Protein AF-A0A7J9C4M8-F1 (afdb_monomer)

Structure (mmCIF, N/CA/C/O backbone):
data_AF-A0A7J9C4M8-F1
#
_entry.id   AF-A0A7J9C4M8-F1
#
loop_
_atom_site.group_PDB
_atom_site.id
_atom_site.type_symbol
_atom_site.label_atom_id
_atom_site.label_alt_id
_atom_site.label_comp_id
_atom_site.label_asym_id
_atom_site.label_entity_id
_atom_site.label_seq_id
_atom_site.pdbx_PDB_ins_code
_atom_site.Cartn_x
_atom_site.Cartn_y
_atom_site.Cartn_z
_atom_site.occupancy
_atom_site.B_iso_or_equiv
_atom_site.auth_seq_id
_atom_site.auth_comp_id
_atom_site.auth_asym_id
_atom_site.auth_atom_id
_atom_site.pdbx_PDB_model_num
ATOM 1 N N . MET A 1 1 ? 21.741 5.766 -0.217 1.00 68.12 1 MET A N 1
ATOM 2 C CA . MET A 1 1 ? 20.671 4.733 -0.292 1.00 68.12 1 MET A CA 1
ATOM 3 C C . MET A 1 1 ? 20.681 3.926 -1.591 1.00 68.12 1 MET A C 1
ATOM 5 O O . MET A 1 1 ? 20.623 2.701 -1.530 1.00 68.12 1 MET A O 1
ATOM 9 N N . GLY A 1 2 ? 20.775 4.556 -2.769 1.00 69.00 2 GLY A N 1
ATOM 10 C CA . GLY A 1 2 ? 20.533 3.844 -4.03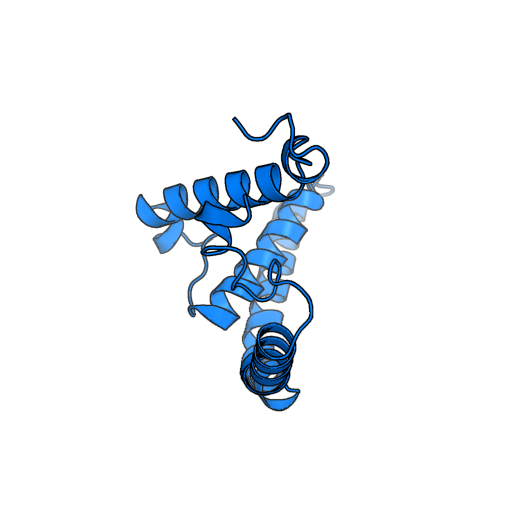3 1.00 69.00 2 GLY A CA 1
ATOM 11 C C . GLY A 1 2 ? 21.552 2.775 -4.441 1.00 69.00 2 GLY A C 1
ATOM 12 O O . GLY A 1 2 ? 21.182 1.814 -5.114 1.00 69.00 2 GLY A O 1
ATOM 13 N N . LYS A 1 3 ? 22.799 2.860 -3.958 1.00 74.62 3 LYS A N 1
ATOM 14 C CA . LYS A 1 3 ? 23.816 1.816 -4.172 1.00 74.62 3 LYS A CA 1
ATOM 15 C C . LYS A 1 3 ? 23.490 0.506 -3.440 1.00 74.62 3 LYS A C 1
ATOM 17 O O . LYS A 1 3 ? 23.484 -0.549 -4.060 1.00 74.62 3 LYS A O 1
ATOM 22 N N . TYR A 1 4 ? 23.195 0.573 -2.142 1.00 76.06 4 TYR A N 1
ATOM 23 C CA . TYR A 1 4 ? 23.021 -0.620 -1.303 1.00 76.06 4 TYR A CA 1
ATOM 24 C C . TYR A 1 4 ? 21.572 -1.125 -1.279 1.00 76.06 4 TYR A C 1
ATOM 26 O O . TYR A 1 4 ? 21.338 -2.307 -1.489 1.00 76.06 4 TYR A O 1
ATOM 34 N N . VAL A 1 5 ? 20.593 -0.233 -1.099 1.00 74.75 5 VAL A N 1
ATOM 35 C CA . VAL A 1 5 ? 19.162 -0.597 -1.049 1.00 74.75 5 VAL A CA 1
ATOM 36 C C . VAL A 1 5 ? 18.570 -0.738 -2.450 1.00 74.75 5 VAL A C 1
ATOM 38 O O . VAL A 1 5 ? 17.751 -1.612 -2.714 1.00 74.75 5 VAL A O 1
ATOM 41 N N . GLY A 1 6 ? 18.998 0.116 -3.378 1.00 73.44 6 GLY A N 1
ATOM 42 C CA . GLY A 1 6 ? 18.544 0.091 -4.768 1.00 73.44 6 GLY A CA 1
ATOM 43 C C . GLY A 1 6 ? 19.297 -0.886 -5.663 1.00 73.44 6 GLY A C 1
ATOM 44 O O . GLY A 1 6 ? 19.137 -0.785 -6.877 1.00 73.44 6 GLY A O 1
ATOM 45 N N . TYR A 1 7 ? 20.133 -1.770 -5.101 1.00 79.56 7 TYR A N 1
ATOM 46 C CA . TYR A 1 7 ? 20.993 -2.700 -5.841 1.00 79.56 7 TYR A CA 1
ATOM 47 C C . TYR A 1 7 ? 21.722 -2.011 -7.004 1.00 79.56 7 TYR A C 1
ATOM 49 O O . TYR A 1 7 ? 21.492 -2.325 -8.169 1.00 79.56 7 TYR A O 1
ATOM 57 N N . ASN A 1 8 ? 22.567 -1.028 -6.692 1.00 83.12 8 ASN A N 1
ATOM 58 C CA . ASN A 1 8 ? 23.230 -0.163 -7.673 1.00 83.12 8 ASN A CA 1
ATOM 59 C C . ASN A 1 8 ? 22.249 0.564 -8.611 1.00 83.12 8 ASN A C 1
ATOM 61 O O . ASN A 1 8 ? 22.472 0.605 -9.817 1.00 83.12 8 ASN A O 1
ATOM 65 N N . TYR A 1 9 ? 21.183 1.160 -8.067 1.00 81.50 9 TYR A N 1
ATOM 66 C CA . TYR A 1 9 ? 20.183 1.906 -8.848 1.00 81.50 9 TYR A CA 1
ATOM 67 C C . TYR A 1 9 ? 19.530 1.063 -9.956 1.00 81.50 9 TYR A C 1
ATOM 69 O O . TYR A 1 9 ? 19.346 1.515 -11.083 1.00 81.50 9 TYR A O 1
ATOM 77 N N . THR A 1 10 ? 19.180 -0.184 -9.653 1.00 87.75 10 THR A N 1
ATOM 78 C CA . THR A 1 10 ? 18.500 -1.080 -10.600 1.00 87.75 10 THR A CA 1
ATOM 79 C C . THR A 1 10 ? 17.028 -1.293 -10.267 1.00 87.75 10 THR A C 1
ATOM 81 O O . THR A 1 10 ? 16.304 -1.839 -11.096 1.00 87.75 10 THR A O 1
ATOM 84 N N . THR A 1 11 ? 16.553 -0.850 -9.100 1.00 89.06 11 THR A N 1
ATOM 85 C CA . THR A 1 11 ? 15.138 -0.955 -8.712 1.00 89.06 11 THR A CA 1
ATOM 86 C C . THR A 1 11 ? 14.274 0.102 -9.401 1.00 89.06 11 THR A C 1
ATOM 88 O O . THR A 1 11 ? 14.736 1.194 -9.723 1.00 89.06 11 THR A O 1
ATOM 91 N N . LEU A 1 12 ? 12.979 -0.184 -9.590 1.00 88.81 12 LEU A N 1
ATOM 92 C CA . LEU A 1 12 ? 12.050 0.711 -10.300 1.00 88.81 12 LEU A CA 1
ATOM 93 C C . LEU A 1 12 ? 11.997 2.139 -9.719 1.00 88.81 12 LEU A C 1
ATOM 95 O O . LEU A 1 12 ? 11.826 3.096 -10.471 1.00 88.81 12 LEU A O 1
ATOM 99 N N . GLY A 1 13 ? 12.128 2.280 -8.396 1.00 85.00 13 GLY A N 1
ATOM 100 C CA . GLY A 1 13 ? 12.070 3.576 -7.713 1.00 85.00 13 GLY A CA 1
ATOM 101 C C . GLY A 1 13 ? 13.359 4.399 -7.781 1.00 85.00 13 GLY A C 1
ATOM 102 O O . GLY A 1 13 ? 13.320 5.581 -7.463 1.00 85.00 13 GLY A O 1
ATOM 103 N N . LEU A 1 14 ? 14.487 3.793 -8.167 1.00 84.69 14 LEU A N 1
ATOM 104 C CA . LEU A 1 14 ? 15.815 4.416 -8.084 1.00 84.69 14 LEU A CA 1
ATOM 105 C C . LEU A 1 14 ? 16.604 4.358 -9.396 1.00 84.69 14 LEU A C 1
ATOM 107 O O . LEU A 1 14 ? 17.599 5.065 -9.529 1.00 84.69 14 LEU A O 1
ATOM 111 N N . ALA A 1 15 ? 16.193 3.526 -10.355 1.00 88.75 15 ALA A N 1
ATOM 112 C CA . ALA A 1 15 ? 16.895 3.393 -11.620 1.00 88.75 15 ALA A CA 1
ATOM 113 C C . ALA A 1 15 ? 16.775 4.660 -12.478 1.00 88.75 15 ALA A C 1
ATOM 115 O O . ALA A 1 15 ? 15.673 5.204 -12.609 1.00 88.75 15 ALA A O 1
ATOM 116 N N . PRO A 1 16 ? 17.879 5.115 -13.103 1.00 88.94 16 PRO A N 1
ATOM 117 C CA . PRO A 1 16 ? 17.828 6.231 -14.031 1.00 88.94 16 PRO A CA 1
ATOM 118 C C . PRO A 1 16 ? 16.961 5.869 -15.237 1.00 88.94 16 PRO A C 1
ATOM 120 O O . PRO A 1 16 ? 16.868 4.709 -15.653 1.00 88.94 16 PRO A O 1
ATOM 123 N N . TYR A 1 17 ? 16.328 6.881 -15.821 1.00 89.50 17 TYR A N 1
ATOM 124 C CA . TYR A 1 17 ? 15.495 6.683 -16.996 1.00 89.50 17 TYR A CA 1
ATOM 125 C C . TYR A 1 17 ? 16.322 6.134 -18.169 1.00 89.50 17 TYR A C 1
ATOM 127 O O . TYR A 1 17 ? 17.367 6.670 -18.526 1.00 89.50 17 TYR A O 1
ATOM 135 N N . GLY A 1 18 ? 15.828 5.063 -18.781 1.00 93.50 18 GLY A N 1
ATOM 136 C CA . GLY A 1 18 ? 16.500 4.330 -19.849 1.00 93.50 18 GLY A CA 1
ATOM 137 C C . GLY A 1 18 ? 15.761 3.031 -20.143 1.00 93.50 18 GLY A C 1
ATOM 138 O O . GLY A 1 18 ? 14.692 2.780 -19.582 1.00 93.50 18 GLY A O 1
ATOM 139 N N . ASP A 1 19 ? 16.318 2.188 -21.008 1.00 96.50 19 ASP A N 1
ATOM 140 C CA . ASP A 1 19 ? 15.639 0.960 -21.441 1.00 96.50 19 ASP A CA 1
ATOM 141 C C . ASP A 1 19 ? 15.373 -0.006 -20.284 1.00 96.50 19 ASP A C 1
ATOM 143 O O . ASP A 1 19 ? 14.283 -0.568 -20.193 1.00 96.50 19 ASP A O 1
ATOM 147 N N . HIS A 1 20 ? 16.307 -0.113 -19.333 1.00 94.44 20 HIS A N 1
ATOM 148 C CA . HIS A 1 20 ? 16.116 -0.890 -18.104 1.00 94.44 20 HIS A CA 1
ATOM 149 C C . HIS A 1 20 ? 14.901 -0.409 -17.302 1.00 94.44 20 HIS A C 1
ATOM 151 O O . HIS A 1 20 ? 13.982 -1.182 -17.026 1.00 94.44 20 HIS A O 1
ATOM 157 N N . TRP A 1 21 ? 14.841 0.889 -16.994 1.00 95.81 21 TRP A N 1
ATOM 158 C CA . TRP A 1 21 ? 13.720 1.470 -16.256 1.00 95.81 21 TRP A CA 1
ATOM 159 C C . TRP A 1 21 ? 12.395 1.320 -17.012 1.00 95.81 21 TRP A C 1
ATOM 161 O O . TRP A 1 21 ? 11.384 0.955 -16.413 1.00 95.81 21 TRP A O 1
ATOM 171 N N . ARG A 1 22 ? 12.383 1.538 -18.336 1.00 96.75 22 ARG A N 1
ATOM 172 C CA . ARG A 1 22 ? 11.178 1.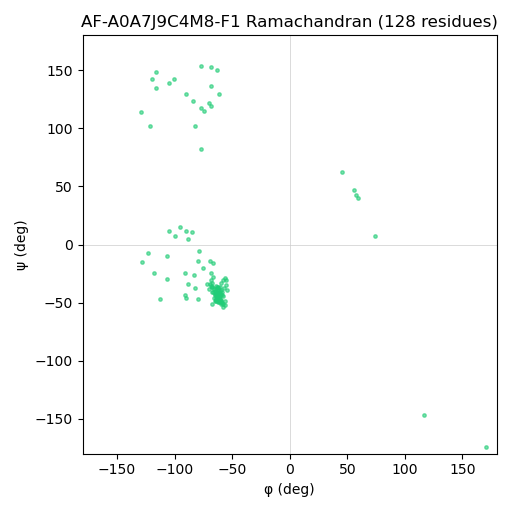370 -19.171 1.00 96.75 22 ARG A CA 1
ATOM 173 C C . ARG A 1 22 ? 10.678 -0.071 -19.143 1.00 96.75 22 ARG A C 1
ATOM 175 O O . ARG A 1 22 ? 9.472 -0.288 -19.014 1.00 96.75 22 ARG A O 1
ATOM 182 N N . ASN A 1 23 ? 11.585 -1.043 -19.214 1.00 96.81 23 ASN A N 1
ATOM 183 C CA . ASN A 1 23 ? 11.249 -2.461 -19.122 1.00 96.81 23 ASN A CA 1
ATOM 184 C C . ASN A 1 23 ? 10.663 -2.809 -17.748 1.00 96.81 23 ASN A C 1
ATOM 186 O O . ASN A 1 23 ? 9.596 -3.419 -17.686 1.00 96.81 23 ASN A O 1
ATOM 190 N N . LEU A 1 24 ? 11.275 -2.345 -16.653 1.00 95.75 24 LEU A N 1
ATOM 191 C CA . LEU A 1 24 ? 10.735 -2.526 -15.300 1.00 95.75 24 LEU A CA 1
ATOM 192 C C . LEU A 1 24 ? 9.358 -1.878 -15.126 1.00 95.75 24 LEU A C 1
ATOM 194 O O . LEU A 1 24 ? 8.448 -2.488 -14.558 1.00 95.75 24 LEU A O 1
ATOM 198 N N . ARG A 1 25 ? 9.184 -0.652 -15.634 1.00 95.38 25 ARG A N 1
ATOM 199 C CA . ARG A 1 25 ? 7.918 0.090 -15.597 1.00 95.38 25 ARG A CA 1
ATOM 200 C C . ARG A 1 25 ? 6.825 -0.672 -16.343 1.00 95.38 25 ARG A C 1
ATOM 202 O O . ARG A 1 25 ? 5.726 -0.832 -15.808 1.00 95.38 25 ARG A O 1
ATOM 209 N N . ARG A 1 26 ? 7.126 -1.166 -17.548 1.00 96.88 26 ARG A N 1
ATOM 210 C CA . ARG A 1 26 ? 6.202 -1.958 -18.371 1.00 96.88 26 ARG A CA 1
ATOM 211 C C . ARG A 1 26 ? 5.820 -3.260 -17.673 1.00 96.88 26 ARG A C 1
ATOM 213 O O . ARG A 1 26 ? 4.630 -3.532 -17.543 1.00 96.88 26 ARG A O 1
ATOM 220 N N . LEU A 1 27 ? 6.801 -4.019 -17.184 1.00 95.94 27 LEU A N 1
ATOM 221 C CA . LEU A 1 27 ? 6.568 -5.285 -16.490 1.00 95.94 27 LEU A CA 1
ATOM 222 C C . LEU A 1 27 ? 5.697 -5.085 -15.247 1.00 95.94 27 LEU A C 1
ATOM 224 O O . LEU A 1 27 ? 4.677 -5.747 -15.101 1.00 95.94 27 LEU A O 1
ATOM 228 N N . SER A 1 28 ? 6.041 -4.113 -14.400 1.00 94.06 28 SER A N 1
ATOM 229 C CA . SER A 1 28 ? 5.274 -3.815 -13.184 1.00 94.06 28 SER A CA 1
ATOM 230 C C . SER A 1 28 ? 3.834 -3.415 -13.511 1.00 94.06 28 SER A C 1
ATOM 232 O O . SER A 1 28 ? 2.895 -3.841 -12.846 1.00 94.06 28 SER A O 1
ATOM 234 N N . THR A 1 29 ? 3.640 -2.622 -14.568 1.00 95.38 29 THR A N 1
ATOM 235 C CA . THR A 1 29 ? 2.303 -2.190 -14.995 1.00 95.38 29 THR A CA 1
ATOM 236 C C . THR A 1 29 ? 1.443 -3.365 -15.457 1.00 95.38 29 THR A C 1
ATOM 238 O O . THR A 1 29 ? 0.263 -3.414 -15.134 1.00 95.38 29 THR A O 1
ATOM 241 N N . ILE A 1 30 ? 2.018 -4.320 -16.187 1.00 94.94 30 ILE A N 1
ATOM 242 C CA . ILE A 1 30 ? 1.277 -5.465 -16.732 1.00 94.94 30 ILE A CA 1
ATOM 243 C C . 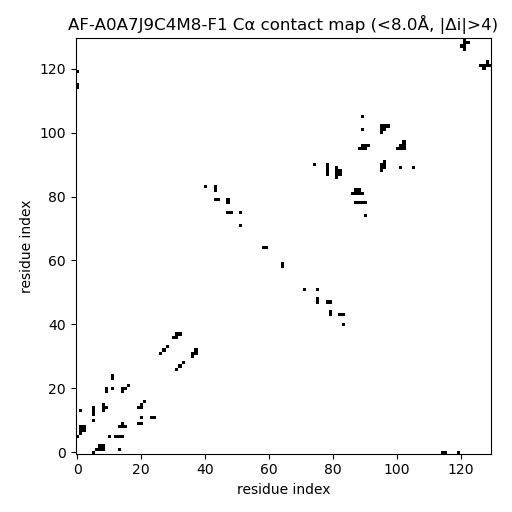ILE A 1 30 ? 1.045 -6.535 -15.657 1.00 94.94 30 ILE A C 1
ATOM 245 O O . ILE A 1 30 ? -0.074 -7.021 -15.490 1.00 94.94 30 ILE A O 1
ATOM 249 N N . GLU A 1 31 ? 2.080 -6.880 -14.897 1.00 90.69 31 GLU A N 1
ATOM 250 C CA . GLU A 1 31 ? 2.046 -8.041 -14.005 1.00 90.69 31 GLU A CA 1
ATOM 251 C C . GLU A 1 31 ? 1.570 -7.737 -12.591 1.00 90.69 31 GLU A C 1
ATOM 253 O O . GLU A 1 31 ? 1.055 -8.632 -11.928 1.00 90.69 31 GLU A O 1
ATOM 258 N N . ILE A 1 32 ? 1.713 -6.495 -12.127 1.00 89.69 32 ILE A N 1
ATOM 259 C CA . ILE A 1 32 ? 1.370 -6.115 -10.750 1.00 89.69 32 ILE A CA 1
ATOM 260 C C . ILE A 1 32 ? 0.172 -5.168 -10.745 1.00 89.69 32 ILE A C 1
ATOM 262 O O . ILE A 1 32 ? -0.785 -5.372 -10.001 1.00 89.69 32 ILE A O 1
ATOM 266 N N . PHE A 1 33 ? 0.199 -4.148 -11.605 1.00 91.06 33 PHE A N 1
ATOM 267 C CA . PHE A 1 33 ? -0.769 -3.049 -11.572 1.00 91.06 33 PHE A CA 1
ATOM 268 C C . PHE A 1 33 ? -1.830 -3.098 -12.677 1.00 91.06 33 PHE A C 1
ATOM 270 O O . PHE A 1 33 ? -2.566 -2.127 -12.855 1.00 91.06 33 PHE A O 1
ATOM 277 N N . SER A 1 34 ? -1.948 -4.202 -13.417 1.00 94.62 34 SER A N 1
ATOM 278 C CA . SER A 1 34 ? -3.000 -4.327 -14.426 1.00 94.62 34 SER A CA 1
ATOM 279 C C . SER A 1 34 ? -4.372 -4.423 -13.769 1.00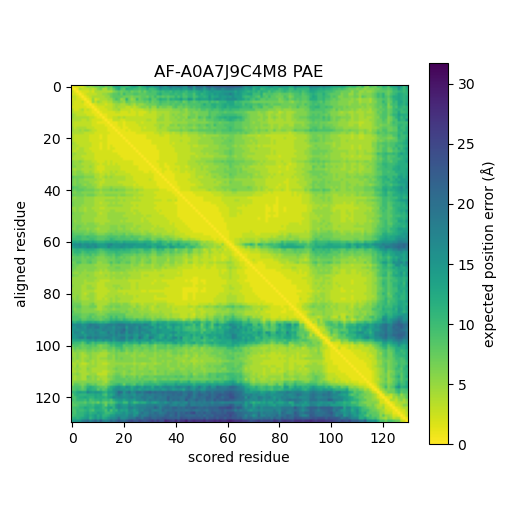 94.62 34 SER A C 1
ATOM 281 O O . SER A 1 34 ? -4.512 -4.914 -12.648 1.00 94.62 34 SER A O 1
ATOM 283 N N . SER A 1 35 ? -5.417 -3.992 -14.479 1.00 95.38 35 SER A N 1
ATOM 284 C CA . SER A 1 35 ? -6.792 -4.032 -13.966 1.00 95.38 35 SER A CA 1
ATOM 285 C C . SER A 1 35 ? -7.193 -5.431 -13.503 1.00 95.38 35 SER A C 1
ATOM 287 O O . SER A 1 35 ? -7.810 -5.573 -12.454 1.00 95.38 35 SER A O 1
ATOM 289 N N . THR A 1 36 ? -6.784 -6.475 -14.228 1.00 94.69 36 THR A N 1
ATOM 290 C CA . THR A 1 36 ? -7.047 -7.867 -13.849 1.00 94.69 36 THR A CA 1
ATOM 291 C C . THR A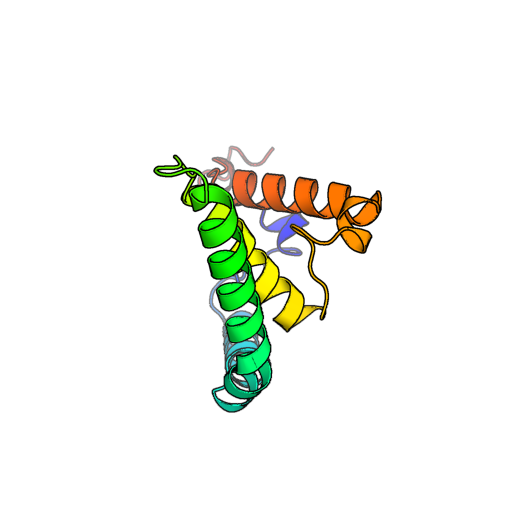 1 36 ? -6.380 -8.219 -12.519 1.00 94.69 36 THR A C 1
ATOM 293 O O . THR A 1 36 ? -7.047 -8.740 -11.629 1.00 94.69 36 THR A O 1
ATOM 296 N N . ARG A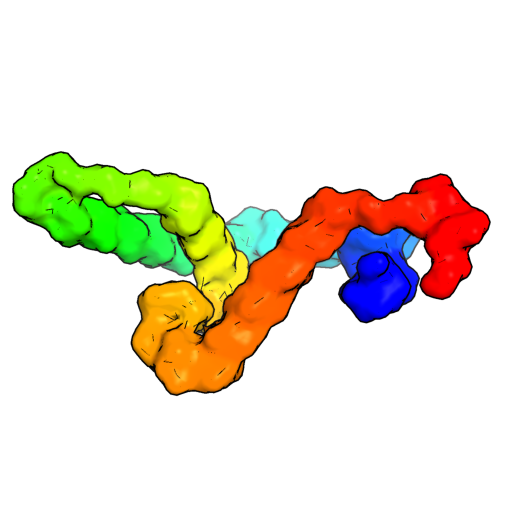 1 37 ? -5.093 -7.891 -12.338 1.00 91.81 37 ARG A N 1
ATOM 297 C CA . ARG A 1 37 ? -4.350 -8.159 -11.093 1.00 91.81 37 ARG A CA 1
ATOM 298 C C . ARG A 1 37 ? -4.914 -7.370 -9.916 1.00 91.81 37 ARG A C 1
ATOM 300 O O . ARG A 1 37 ? -5.135 -7.932 -8.847 1.00 91.81 37 ARG A O 1
ATOM 307 N N . LEU A 1 38 ? -5.238 -6.096 -10.136 1.00 91.75 38 LEU A N 1
ATOM 308 C CA . LEU A 1 38 ? -5.884 -5.260 -9.130 1.00 91.75 38 LEU A CA 1
ATOM 309 C C . LEU A 1 38 ? -7.276 -5.781 -8.766 1.00 91.75 38 LEU A C 1
ATOM 311 O O . LEU A 1 38 ? -7.657 -5.680 -7.604 1.00 91.75 38 LEU A O 1
ATOM 315 N N . ASN A 1 39 ? -8.039 -6.328 -9.711 1.00 94.00 39 ASN A N 1
ATOM 316 C CA . ASN A 1 39 ? -9.343 -6.924 -9.422 1.00 94.00 39 ASN A CA 1
ATOM 317 C C . ASN A 1 39 ? -9.210 -8.230 -8.633 1.00 94.00 39 ASN A C 1
ATOM 319 O O . ASN A 1 39 ? -9.982 -8.439 -7.703 1.00 94.00 39 ASN A O 1
ATOM 323 N N . MET A 1 40 ? -8.203 -9.063 -8.921 1.00 90.50 40 MET A N 1
ATOM 324 C CA . MET A 1 40 ? -7.924 -10.267 -8.121 1.00 90.50 40 MET A CA 1
ATOM 325 C C . MET A 1 40 ? -7.610 -9.929 -6.657 1.00 90.50 40 MET A C 1
ATOM 327 O O . MET A 1 40 ? -7.968 -10.681 -5.759 1.00 90.50 40 MET A O 1
ATOM 331 N N . SER A 1 41 ? -6.980 -8.781 -6.396 1.00 89.44 41 SER A N 1
ATOM 332 C CA . SER A 1 41 ? -6.681 -8.324 -5.037 1.00 89.44 41 SER A CA 1
ATOM 333 C C . SER A 1 41 ? -7.778 -7.451 -4.410 1.00 89.44 41 SER A C 1
ATOM 335 O O . SER A 1 41 ? -7.537 -6.794 -3.392 1.00 89.44 41 SER A O 1
ATOM 337 N N . LEU A 1 42 ? -8.969 -7.373 -5.014 1.00 93.62 42 LEU A N 1
ATOM 338 C CA . LEU A 1 42 ? -10.067 -6.546 -4.508 1.00 93.62 42 LEU A CA 1
ATOM 339 C C . LEU A 1 42 ? -10.510 -6.986 -3.112 1.00 93.62 42 LEU A C 1
ATOM 341 O O . LEU A 1 42 ? -10.708 -6.135 -2.242 1.00 93.62 42 LEU A O 1
ATOM 345 N N . ASP A 1 43 ? -10.614 -8.293 -2.893 1.00 95.06 43 ASP A N 1
ATOM 346 C CA . ASP A 1 43 ? -11.077 -8.847 -1.622 1.00 95.06 43 ASP A CA 1
ATOM 347 C C . ASP A 1 43 ? -10.086 -8.583 -0.490 1.00 95.06 43 ASP A C 1
ATOM 349 O O . ASP A 1 43 ? -10.504 -8.279 0.622 1.00 95.06 43 ASP A O 1
ATOM 353 N N . ILE A 1 44 ? -8.781 -8.562 -0.786 1.00 94.38 44 ILE A N 1
ATOM 354 C CA . ILE A 1 44 ? -7.742 -8.158 0.175 1.00 94.38 44 ILE A CA 1
ATOM 355 C C . ILE A 1 44 ? -7.998 -6.726 0.655 1.00 94.38 44 ILE A C 1
ATOM 357 O O . ILE A 1 44 ? -8.043 -6.471 1.855 1.00 94.38 44 ILE A O 1
ATOM 361 N N . ARG A 1 45 ? -8.216 -5.783 -0.273 1.00 94.00 45 ARG A N 1
ATOM 362 C CA . ARG A 1 45 ? -8.476 -4.377 0.082 1.00 94.00 45 ARG A CA 1
ATOM 363 C C . ARG A 1 45 ? -9.777 -4.216 0.861 1.00 94.00 45 ARG A C 1
ATOM 365 O O . ARG A 1 45 ? -9.817 -3.455 1.823 1.00 94.00 45 ARG A O 1
ATOM 372 N N . ARG A 1 46 ? -10.833 -4.929 0.460 1.00 96.44 46 ARG A N 1
ATOM 373 C CA . ARG A 1 46 ? -12.118 -4.918 1.174 1.00 96.44 46 ARG A CA 1
ATOM 374 C C . ARG A 1 46 ? -11.980 -5.467 2.588 1.00 96.44 46 ARG A C 1
ATOM 376 O O . ARG A 1 46 ? -12.528 -4.871 3.512 1.00 96.44 46 ARG A O 1
ATOM 383 N N . ASP A 1 47 ? -11.250 -6.564 2.761 1.00 95.56 47 ASP A N 1
ATOM 384 C CA . ASP A 1 47 ? -11.027 -7.179 4.067 1.00 95.56 47 ASP A CA 1
ATOM 385 C C . ASP A 1 47 ? -10.242 -6.244 4.996 1.00 95.56 47 ASP A C 1
ATOM 387 O O . ASP A 1 47 ? -10.688 -5.985 6.111 1.00 95.56 47 ASP A O 1
ATOM 391 N N . GLU A 1 48 ? -9.141 -5.651 4.525 1.00 95.31 48 GLU A N 1
ATOM 392 C CA . GLU A 1 48 ? -8.339 -4.706 5.317 1.00 95.31 48 GLU A CA 1
ATOM 393 C C . GLU A 1 48 ? -9.134 -3.455 5.728 1.00 95.31 48 GLU A C 1
ATOM 395 O O . GLU A 1 48 ? -9.122 -3.060 6.895 1.00 95.31 48 GLU A O 1
ATOM 400 N N . VAL A 1 49 ? -9.916 -2.871 4.812 1.00 95.69 49 VAL A N 1
ATOM 401 C CA . VAL A 1 49 ? -10.813 -1.749 5.145 1.00 95.69 49 VAL A CA 1
ATOM 402 C C . VAL A 1 49 ? -11.879 -2.176 6.156 1.00 95.69 49 VAL A C 1
ATOM 404 O O . VAL A 1 49 ? -12.149 -1.453 7.113 1.00 95.69 49 VAL A O 1
ATOM 407 N N . SER A 1 50 ? -12.462 -3.365 5.992 1.00 96.38 50 SER A N 1
ATOM 408 C CA . SER A 1 50 ? -13.465 -3.884 6.929 1.00 96.38 50 SER A CA 1
ATOM 409 C C . SER A 1 50 ? -12.882 -4.099 8.328 1.00 96.38 50 SER A C 1
ATOM 411 O O . SER A 1 50 ? -13.566 -3.847 9.319 1.00 96.38 50 SER A O 1
ATOM 413 N N . ARG A 1 51 ? -11.622 -4.541 8.434 1.00 94.06 51 ARG A N 1
ATOM 414 C CA . ARG A 1 51 ? -10.908 -4.675 9.715 1.00 94.06 51 ARG A CA 1
ATOM 415 C C . ARG A 1 51 ? -10.704 -3.321 10.379 1.00 94.06 51 ARG A C 1
ATOM 417 O O . ARG A 1 51 ? -11.057 -3.182 11.545 1.00 94.06 51 ARG A O 1
ATOM 424 N N . LEU A 1 52 ? -10.236 -2.322 9.630 1.00 93.69 52 LEU A N 1
ATOM 425 C CA . LEU A 1 52 ? -10.072 -0.968 10.155 1.00 93.69 52 LEU A CA 1
ATOM 426 C C . LEU A 1 52 ? -11.400 -0.397 10.676 1.00 93.69 52 LEU A C 1
ATOM 428 O O . LEU A 1 52 ? -11.441 0.174 11.761 1.00 93.69 52 LEU A O 1
ATOM 432 N N . LEU A 1 53 ? -12.498 -0.582 9.938 1.00 94.50 53 LEU A N 1
ATOM 433 C CA . LEU A 1 53 ? -13.820 -0.123 10.375 1.00 94.50 53 LEU A CA 1
ATOM 434 C C . LEU A 1 53 ? -14.287 -0.823 11.656 1.00 94.50 53 LEU A C 1
ATOM 436 O O . LEU A 1 53 ? -14.828 -0.163 12.540 1.00 94.50 53 LEU A O 1
ATOM 440 N N . ARG A 1 54 ? -14.052 -2.136 11.785 1.00 94.12 54 ARG A N 1
ATOM 441 C CA . ARG A 1 54 ? -14.356 -2.887 13.015 1.00 94.12 54 ARG A CA 1
ATOM 442 C C . ARG A 1 54 ? -13.541 -2.387 14.207 1.00 94.12 54 ARG A C 1
ATOM 444 O O . ARG A 1 54 ? -14.119 -2.181 15.269 1.00 94.12 54 ARG A O 1
ATOM 451 N N . LEU A 1 55 ? -12.245 -2.141 14.016 1.00 91.50 55 LEU A N 1
ATOM 452 C CA . LEU A 1 55 ? -11.375 -1.572 15.047 1.00 91.50 55 LEU A CA 1
ATOM 453 C C . LEU A 1 55 ? -11.887 -0.198 15.500 1.00 91.50 55 LEU A C 1
ATOM 455 O O . LEU A 1 55 ? -12.044 0.044 16.692 1.00 91.50 55 LEU A O 1
ATOM 459 N N . LEU A 1 56 ? -12.200 0.690 14.553 1.00 92.81 56 LEU A N 1
ATOM 460 C CA . LEU A 1 56 ? -12.726 2.021 14.864 1.00 92.81 56 LEU A CA 1
ATOM 461 C C . LEU A 1 56 ? -14.062 1.950 15.608 1.00 92.81 56 LEU A C 1
ATOM 463 O O . LEU A 1 56 ? -14.248 2.681 16.575 1.00 92.81 56 LEU A O 1
ATOM 467 N N . TYR A 1 57 ? -14.956 1.049 15.192 1.00 93.06 57 TYR A N 1
ATOM 468 C CA . TYR A 1 57 ? -16.232 0.820 15.865 1.00 93.06 57 TYR A CA 1
ATOM 469 C C . TYR A 1 57 ? -16.033 0.390 17.324 1.00 93.06 57 TYR A C 1
ATOM 471 O O . TYR A 1 57 ? -16.637 0.980 18.217 1.00 93.06 57 TYR A O 1
ATOM 479 N N . GLN A 1 58 ? -15.144 -0.578 17.570 1.00 91.44 58 GLN A N 1
ATOM 480 C CA . GLN A 1 58 ? -14.813 -1.059 18.916 1.00 91.44 58 GLN A CA 1
ATOM 481 C C . GLN A 1 58 ? -14.212 0.042 19.791 1.00 91.44 58 GLN A C 1
ATOM 483 O O . GLN A 1 58 ? -14.622 0.217 20.932 1.00 91.44 58 GLN A O 1
ATOM 488 N N . VAL A 1 59 ? -13.274 0.818 19.248 1.00 90.75 59 VAL A N 1
ATOM 489 C CA . VAL A 1 59 ? -12.624 1.913 19.978 1.00 90.75 59 VAL A CA 1
ATOM 490 C C . VAL A 1 59 ? -13.616 3.038 20.306 1.00 90.75 59 VAL A C 1
ATOM 492 O O . VAL A 1 59 ? -13.462 3.705 21.323 1.00 90.75 59 VAL A O 1
ATOM 495 N N . SER A 1 60 ? -14.661 3.224 19.494 1.00 92.50 60 SER A N 1
ATOM 496 C CA . SER A 1 60 ? -15.746 4.183 19.754 1.00 92.50 60 SER A CA 1
ATOM 497 C C . SER A 1 60 ? -16.914 3.639 20.590 1.00 92.50 60 SER A C 1
ATOM 499 O O . SER A 1 60 ? -17.915 4.337 20.746 1.00 92.50 60 SER A O 1
ATOM 501 N N . ALA A 1 61 ? -16.834 2.404 21.101 1.00 91.31 61 ALA A N 1
ATOM 502 C CA . ALA A 1 61 ? -17.964 1.752 21.772 1.00 91.31 61 ALA A CA 1
ATOM 503 C C . ALA A 1 61 ? -18.449 2.519 23.016 1.00 91.31 61 ALA A C 1
ATOM 505 O O . ALA A 1 61 ? -19.654 2.632 23.230 1.00 91.31 61 ALA A O 1
ATOM 506 N N . ASP A 1 62 ? -17.523 3.118 23.770 1.00 90.56 62 ASP A N 1
ATOM 507 C CA . ASP A 1 62 ? -17.816 3.887 24.989 1.00 90.56 62 ASP A CA 1
ATOM 508 C C . ASP A 1 62 ? -17.943 5.405 24.732 1.00 90.56 62 ASP A C 1
ATOM 510 O O . ASP A 1 62 ? -17.906 6.216 25.659 1.00 90.56 62 ASP A O 1
ATOM 514 N N . GLY A 1 63 ? -18.092 5.813 23.465 1.00 90.06 63 GLY A N 1
ATOM 515 C CA . GLY A 1 63 ? -18.273 7.205 23.055 1.00 90.06 63 GLY A CA 1
ATOM 516 C C . GLY A 1 63 ? -17.145 7.740 22.171 1.00 90.06 63 GLY A C 1
ATOM 517 O O . GLY A 1 63 ? -16.587 7.042 21.326 1.00 90.06 63 GLY A O 1
ATOM 518 N N . PHE A 1 64 ? -16.836 9.033 22.303 1.00 91.06 64 PHE A N 1
ATOM 519 C CA . PHE A 1 64 ? -15.826 9.665 21.455 1.00 91.06 64 PHE A CA 1
ATOM 520 C C . PHE A 1 64 ? -14.422 9.167 21.804 1.00 91.06 64 PHE A C 1
ATOM 522 O O . PHE A 1 64 ? -13.936 9.379 22.914 1.00 91.06 64 PHE A O 1
ATOM 529 N N . ALA A 1 65 ? -13.735 8.601 20.814 1.00 91.62 65 ALA A N 1
ATOM 530 C CA . ALA A 1 65 ? -12.356 8.168 20.945 1.00 91.62 65 ALA A CA 1
ATOM 531 C C . ALA A 1 65 ? -11.428 8.956 20.017 1.00 91.62 65 ALA A C 1
ATOM 533 O O . ALA A 1 65 ? -11.697 9.158 18.829 1.00 91.62 65 ALA A O 1
ATOM 534 N N . LYS A 1 66 ? -10.292 9.391 20.564 1.00 90.56 66 LYS A N 1
ATOM 535 C CA . LYS A 1 66 ? -9.228 10.032 19.793 1.00 90.56 66 LYS A CA 1
ATOM 536 C C . LYS A 1 66 ? -8.346 8.952 19.175 1.00 90.56 66 LYS A C 1
ATOM 538 O O . LYS A 1 66 ? -7.756 8.157 19.895 1.00 90.56 66 LYS A O 1
ATOM 543 N N . VAL A 1 67 ? -8.208 8.976 17.852 1.00 90.62 67 VAL A N 1
ATOM 544 C CA . VAL A 1 67 ? -7.365 8.031 17.107 1.00 90.62 67 VAL A CA 1
ATOM 545 C C . VAL A 1 67 ? -6.270 8.752 16.327 1.00 90.62 67 VAL A C 1
ATOM 547 O O . VAL A 1 67 ? -6.491 9.831 15.765 1.00 90.62 67 VAL A O 1
ATOM 550 N N . GLU A 1 68 ? -5.084 8.150 16.262 1.00 92.50 68 GLU A N 1
ATOM 551 C CA . GLU A 1 68 ? -3.989 8.656 15.438 1.00 92.50 68 GLU A CA 1
ATOM 552 C C . GLU A 1 68 ? -4.154 8.192 13.986 1.00 92.50 68 GLU A C 1
ATOM 554 O O . GLU A 1 68 ? -3.846 7.064 13.609 1.00 92.50 68 GLU A O 1
ATOM 559 N N . ARG A 1 69 ? -4.631 9.100 13.133 1.00 89.25 69 ARG A N 1
ATOM 560 C CA . ARG A 1 69 ? -4.949 8.795 11.729 1.00 89.25 69 ARG A CA 1
ATOM 561 C C . ARG A 1 69 ? -3.731 8.348 10.920 1.00 89.25 69 ARG A C 1
ATOM 563 O O . ARG A 1 69 ? -3.867 7.500 10.045 1.00 89.25 69 ARG A O 1
ATOM 570 N N . LYS A 1 70 ? -2.553 8.923 11.189 1.00 88.25 70 LYS A N 1
ATOM 571 C CA . LYS A 1 70 ? -1.333 8.644 10.420 1.00 88.25 70 LYS A CA 1
ATOM 572 C C . LYS A 1 70 ? -0.915 7.179 10.559 1.00 88.25 70 LYS A C 1
ATOM 574 O O . LYS A 1 70 ? -0.678 6.545 9.535 1.00 88.25 70 LYS A O 1
ATOM 579 N N . SER A 1 71 ? -0.897 6.648 11.785 1.00 86.56 71 SER A N 1
ATOM 580 C CA . SER A 1 71 ? -0.596 5.229 12.022 1.00 86.56 71 SER A CA 1
ATOM 581 C C . SER A 1 71 ? -1.630 4.334 11.345 1.00 86.56 71 SER A C 1
ATOM 583 O O . SER A 1 71 ? -1.265 3.500 10.525 1.00 86.56 71 SER A O 1
ATOM 585 N N . LEU A 1 72 ? -2.925 4.608 11.553 1.00 90.56 72 LEU A N 1
ATOM 586 C CA . LEU A 1 72 ? -4.011 3.804 10.980 1.00 90.56 72 LEU A CA 1
ATOM 587 C C . LEU A 1 72 ? -3.939 3.689 9.451 1.00 90.56 72 LEU A C 1
ATOM 589 O O . LEU A 1 72 ? -4.037 2.592 8.903 1.00 90.56 72 LEU A O 1
ATOM 593 N N . PHE A 1 73 ? -3.754 4.807 8.742 1.00 91.25 73 PHE A N 1
ATOM 594 C CA . PHE A 1 73 ? -3.661 4.778 7.280 1.00 91.25 73 PHE A CA 1
ATOM 595 C C . PHE A 1 73 ? -2.347 4.171 6.783 1.00 91.25 73 PHE A C 1
ATOM 597 O O . PHE A 1 73 ? -2.346 3.508 5.742 1.00 91.25 73 PHE A O 1
ATOM 604 N N . SER A 1 74 ? -1.247 4.372 7.513 1.00 88.62 74 SER A N 1
ATOM 605 C CA . SER A 1 74 ? 0.043 3.758 7.194 1.00 88.62 74 SER A CA 1
ATOM 606 C C . SER A 1 74 ? -0.036 2.234 7.309 1.00 88.62 74 SER A C 1
ATOM 608 O O . SER A 1 74 ? 0.327 1.531 6.370 1.00 88.62 74 SER A O 1
ATOM 610 N N . GLU A 1 75 ? -0.583 1.721 8.411 1.00 89.88 75 GLU A N 1
ATOM 611 C CA . GLU A 1 75 ? -0.763 0.287 8.663 1.00 89.88 75 GLU A CA 1
ATOM 612 C C . GLU A 1 75 ? -1.737 -0.355 7.673 1.00 89.88 75 GLU A C 1
ATOM 614 O O . GLU A 1 75 ? -1.437 -1.413 7.117 1.00 89.88 75 GLU A O 1
ATOM 619 N N . LEU A 1 76 ? -2.867 0.306 7.385 1.00 93.44 76 LEU A N 1
ATOM 620 C CA . LEU A 1 76 ? -3.823 -0.138 6.367 1.00 93.44 76 LEU A CA 1
ATOM 621 C C . LEU A 1 76 ? -3.136 -0.296 5.006 1.00 93.44 76 LEU A C 1
ATOM 623 O O . LEU A 1 76 ? -3.239 -1.339 4.361 1.00 93.44 76 LEU A O 1
ATOM 627 N N . THR A 1 77 ? -2.428 0.746 4.568 1.00 92.19 77 THR A N 1
ATOM 628 C CA . THR A 1 77 ? -1.756 0.754 3.263 1.00 92.19 77 THR A CA 1
ATOM 629 C C . THR A 1 77 ? -0.676 -0.320 3.209 1.00 92.19 77 THR A C 1
ATOM 631 O O . THR A 1 77 ? -0.574 -1.047 2.220 1.00 92.19 77 THR A O 1
ATOM 634 N N . PHE A 1 78 ? 0.092 -0.468 4.287 1.00 90.88 78 PHE A N 1
ATOM 635 C CA . PHE A 1 78 ? 1.152 -1.457 4.367 1.00 90.88 78 PHE A CA 1
ATOM 636 C C . PHE A 1 78 ? 0.621 -2.891 4.315 1.00 90.88 78 PHE A C 1
ATOM 638 O O . PHE A 1 78 ? 1.098 -3.691 3.513 1.00 90.88 78 PHE A O 1
ATOM 645 N N . ASN A 1 79 ? -0.397 -3.216 5.114 1.00 92.31 79 ASN A N 1
ATOM 646 C CA . ASN A 1 79 ? -1.002 -4.545 5.115 1.00 92.31 79 ASN A CA 1
ATOM 647 C C . ASN A 1 79 ? -1.621 -4.891 3.756 1.00 92.31 79 ASN A C 1
ATOM 649 O O . ASN A 1 79 ? -1.446 -6.014 3.286 1.00 92.31 79 ASN A O 1
ATOM 653 N N . ILE A 1 80 ? -2.273 -3.932 3.085 1.00 93.62 80 ILE A N 1
ATOM 654 C CA . ILE A 1 80 ? -2.767 -4.125 1.714 1.00 93.62 80 ILE A CA 1
ATOM 655 C C . ILE A 1 80 ? -1.612 -4.499 0.778 1.00 93.62 80 ILE A C 1
ATOM 657 O O . ILE A 1 80 ? -1.705 -5.504 0.074 1.00 93.62 80 ILE A O 1
ATOM 661 N N . ILE A 1 81 ? -0.521 -3.727 0.781 1.00 91.19 81 ILE A N 1
ATOM 662 C CA . ILE A 1 81 ? 0.635 -3.971 -0.094 1.00 91.19 81 ILE A CA 1
ATOM 663 C C . ILE A 1 81 ? 1.270 -5.333 0.213 1.00 91.19 81 ILE A C 1
ATOM 665 O O . ILE A 1 81 ? 1.474 -6.130 -0.702 1.00 91.19 81 ILE A O 1
ATOM 669 N N . MET A 1 82 ? 1.527 -5.647 1.484 1.00 90.62 82 MET A N 1
ATOM 670 C CA . MET A 1 82 ? 2.172 -6.905 1.873 1.00 90.62 82 MET A CA 1
ATOM 671 C C . MET A 1 82 ? 1.311 -8.127 1.575 1.00 90.62 82 MET A C 1
ATOM 673 O O . MET A 1 82 ? 1.829 -9.138 1.097 1.00 90.62 82 MET A O 1
ATOM 677 N N . ARG A 1 83 ? -0.007 -8.039 1.764 1.00 91.75 83 ARG A N 1
ATOM 678 C CA . ARG A 1 83 ? -0.915 -9.124 1.381 1.00 91.75 83 ARG A CA 1
ATOM 679 C C . ARG A 1 83 ? -1.023 -9.275 -0.130 1.00 91.75 83 ARG A C 1
ATOM 681 O O . ARG A 1 83 ? -1.126 -10.398 -0.606 1.00 91.75 83 ARG A O 1
ATOM 688 N N . MET A 1 84 ? -0.954 -8.181 -0.886 1.00 90.75 84 MET A N 1
ATOM 689 C CA . MET A 1 84 ? -0.908 -8.236 -2.349 1.00 90.75 84 MET A CA 1
ATOM 690 C C . MET A 1 84 ? 0.397 -8.844 -2.880 1.00 90.75 84 MET A C 1
ATOM 692 O O . MET A 1 84 ? 0.361 -9.551 -3.882 1.00 90.75 84 MET A O 1
ATOM 696 N N . MET A 1 85 ? 1.536 -8.574 -2.235 1.00 85.94 85 MET A N 1
ATOM 697 C CA . MET A 1 85 ? 2.857 -8.999 -2.717 1.00 85.94 85 MET A CA 1
ATOM 698 C C . MET A 1 85 ? 3.299 -10.369 -2.192 1.00 85.94 85 MET A C 1
ATOM 700 O O . MET A 1 85 ? 3.859 -11.159 -2.945 1.00 85.94 85 MET A O 1
ATOM 704 N N . VAL A 1 86 ? 3.087 -10.637 -0.902 1.00 86.62 86 VAL A N 1
ATOM 705 C CA . VAL A 1 86 ? 3.645 -11.798 -0.175 1.00 86.62 86 VAL A CA 1
ATOM 706 C C . VAL A 1 86 ? 2.540 -12.650 0.468 1.00 86.62 86 VAL A C 1
ATOM 708 O O . VAL A 1 86 ? 2.804 -13.727 0.994 1.00 86.62 86 VAL A O 1
ATOM 711 N N . GLY A 1 87 ? 1.284 -12.193 0.438 1.00 88.00 87 GLY A N 1
ATOM 712 C CA . GLY A 1 87 ? 0.151 -12.915 1.026 1.00 88.00 87 GLY A CA 1
ATOM 713 C C . GLY A 1 87 ? 0.098 -12.878 2.556 1.00 88.00 87 GLY A C 1
ATOM 714 O O . GLY A 1 87 ? -0.745 -13.553 3.141 1.00 88.00 87 GLY A O 1
ATOM 715 N N . LYS A 1 88 ? 0.963 -12.091 3.211 1.00 87.19 88 LYS A N 1
ATOM 716 C CA . LYS A 1 88 ? 1.083 -12.009 4.677 1.00 87.19 88 LYS A CA 1
ATOM 717 C C . LYS A 1 88 ? 0.718 -10.622 5.207 1.00 87.19 88 LYS A C 1
ATOM 719 O O . LYS A 1 88 ? 0.940 -9.616 4.533 1.00 87.19 88 LYS A O 1
ATOM 724 N N . ARG A 1 89 ? 0.175 -10.582 6.425 1.00 86.81 89 ARG A N 1
ATOM 725 C CA . ARG A 1 89 ? -0.102 -9.360 7.193 1.00 86.81 89 ARG A CA 1
ATOM 726 C C . ARG A 1 89 ? 1.011 -9.179 8.220 1.00 86.81 89 ARG A C 1
ATOM 728 O O . ARG A 1 89 ? 1.473 -10.169 8.762 1.00 86.81 89 ARG A O 1
ATOM 735 N N . TYR A 1 90 ? 1.442 -7.946 8.472 1.00 82.00 90 TYR A N 1
ATOM 736 C CA . TYR A 1 90 ? 2.527 -7.687 9.428 1.00 82.00 90 TYR A CA 1
ATOM 737 C C . TYR A 1 90 ? 2.083 -6.831 10.612 1.00 82.00 90 TYR A C 1
ATOM 739 O O . TYR A 1 90 ? 2.673 -6.947 11.675 1.00 82.00 90 TYR A O 1
ATOM 747 N N . PHE A 1 91 ? 1.036 -6.015 10.467 1.00 78.00 91 PHE A N 1
ATOM 748 C CA . PHE A 1 91 ? 0.448 -5.247 11.569 1.00 78.00 91 PHE A CA 1
ATOM 749 C C . PHE A 1 91 ? -0.868 -5.869 12.028 1.00 78.00 91 PHE A C 1
ATOM 751 O O . PHE A 1 91 ? -1.682 -6.224 11.175 1.00 78.00 91 PHE A O 1
ATOM 758 N N . ASP A 1 92 ? -1.102 -5.918 13.345 1.00 72.25 92 ASP A N 1
ATOM 759 C CA . ASP A 1 92 ? -2.375 -6.357 13.942 1.00 72.25 92 ASP A CA 1
ATOM 760 C C . ASP A 1 92 ? -2.754 -7.805 13.544 1.00 72.25 92 ASP A C 1
ATOM 762 O O . ASP A 1 92 ? -3.891 -8.142 13.225 1.00 72.25 92 ASP A O 1
ATOM 766 N N . ASP A 1 93 ? -1.748 -8.680 13.507 1.00 73.25 93 ASP A N 1
ATOM 767 C CA . ASP A 1 93 ? -1.902 -10.124 13.337 1.00 73.25 93 ASP A CA 1
ATOM 768 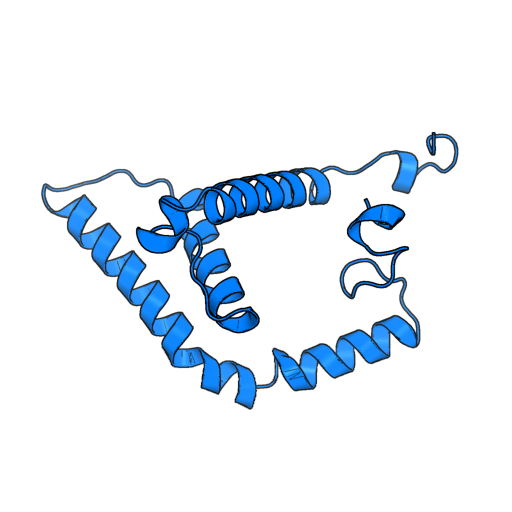C C . ASP A 1 93 ? -1.107 -10.827 14.436 1.00 73.25 93 A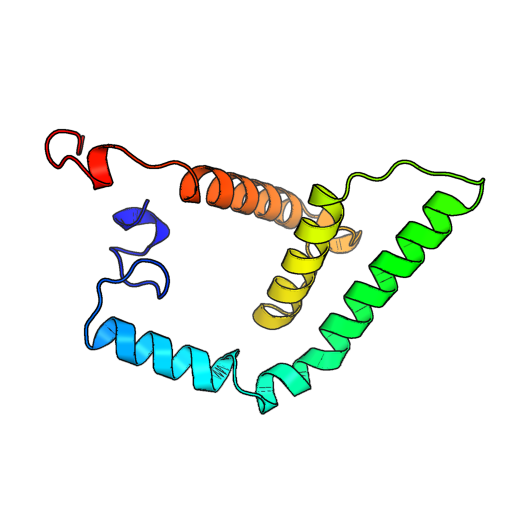SP A C 1
ATOM 770 O O . ASP A 1 93 ? 0.119 -10.720 14.464 1.00 73.25 93 ASP A O 1
ATOM 774 N N . GLU A 1 94 ? -1.792 -11.524 15.346 1.00 64.75 94 GLU A N 1
ATOM 775 C CA . GLU A 1 94 ? -1.170 -12.141 16.526 1.00 64.75 94 GLU A CA 1
ATOM 776 C C . GLU A 1 94 ? -0.049 -13.116 16.143 1.00 64.75 94 GLU A C 1
ATOM 778 O O . GLU A 1 94 ? 0.995 -13.153 16.793 1.00 64.75 94 GLU A O 1
ATOM 783 N N . ALA A 1 95 ? -0.225 -13.870 15.053 1.00 65.19 95 ALA A N 1
ATOM 784 C CA . ALA A 1 95 ? 0.779 -14.815 14.569 1.00 65.19 95 ALA A CA 1
ATOM 785 C C . ALA A 1 95 ? 2.068 -14.107 14.119 1.00 65.19 95 ALA A C 1
ATOM 787 O O . ALA A 1 95 ? 3.170 -14.598 14.366 1.00 65.19 95 ALA A O 1
ATOM 788 N N . THR A 1 96 ? 1.934 -12.940 13.487 1.00 64.88 96 THR A N 1
ATOM 789 C CA . THR A 1 96 ? 3.071 -12.194 12.939 1.00 64.88 96 THR A CA 1
ATOM 790 C C . THR A 1 96 ? 3.693 -11.245 13.969 1.00 64.88 96 THR A C 1
ATOM 792 O O . THR A 1 96 ? 4.915 -11.115 14.002 1.00 64.88 96 THR A O 1
ATOM 795 N N . GLN A 1 97 ? 2.901 -10.657 14.871 1.00 64.44 97 GLN A N 1
ATOM 796 C CA . GLN A 1 97 ? 3.390 -9.817 15.976 1.00 64.44 97 GLN A CA 1
ATOM 797 C C . GLN A 1 97 ? 4.163 -10.612 17.032 1.00 64.44 97 GLN A C 1
ATOM 799 O O . GLN A 1 97 ? 5.155 -10.113 17.558 1.00 64.44 97 GLN A O 1
ATOM 804 N N . ASN A 1 98 ? 3.751 -11.852 17.310 1.00 65.06 98 ASN A N 1
ATOM 805 C CA . ASN A 1 98 ? 4.458 -12.725 18.251 1.00 65.06 98 ASN A CA 1
ATOM 806 C C . ASN A 1 98 ? 5.709 -13.376 17.642 1.00 65.06 98 ASN A C 1
ATOM 808 O O . ASN A 1 98 ? 6.458 -14.052 18.345 1.00 65.06 98 ASN A O 1
ATOM 812 N N . SER A 1 99 ? 5.948 -13.185 16.341 1.00 76.75 99 SER A N 1
ATOM 813 C CA . SER A 1 99 ? 7.163 -13.650 15.681 1.00 76.75 99 SER A CA 1
ATOM 814 C C . SER A 1 99 ? 8.250 -12.573 15.741 1.00 76.75 99 SER A C 1
ATOM 816 O O . SER A 1 99 ? 8.036 -11.429 15.332 1.00 76.75 99 SER A O 1
ATOM 818 N N . ASP A 1 100 ? 9.453 -12.945 16.187 1.00 80.00 100 ASP A N 1
ATOM 819 C CA . ASP A 1 100 ? 10.624 -12.053 16.151 1.00 80.00 100 ASP A CA 1
ATOM 820 C C . ASP A 1 100 ? 10.905 -11.522 14.733 1.00 80.00 100 ASP A C 1
ATOM 822 O O . ASP A 1 100 ? 11.395 -10.406 14.557 1.00 80.00 100 ASP A O 1
ATOM 826 N N . GLU A 1 101 ? 10.569 -12.313 13.711 1.00 79.38 101 GLU A N 1
ATOM 827 C CA . GLU A 1 101 ? 10.701 -11.947 12.301 1.00 79.38 101 GLU A CA 1
ATOM 828 C C . GLU A 1 101 ? 9.772 -10.788 11.913 1.00 79.38 101 GLU A C 1
ATOM 830 O O . GLU A 1 101 ? 10.221 -9.830 11.282 1.00 79.38 101 GLU A O 1
ATOM 835 N N . GLY A 1 102 ? 8.500 -10.832 12.321 1.00 80.56 102 GLY A N 1
ATOM 836 C CA . GLY A 1 102 ? 7.517 -9.796 12.011 1.00 80.56 102 GLY A CA 1
ATOM 837 C C . GLY A 1 102 ? 7.887 -8.441 12.608 1.00 80.56 102 GLY A C 1
ATOM 838 O O . GLY A 1 102 ? 7.861 -7.433 11.900 1.00 80.56 102 GLY A O 1
ATOM 839 N N . ARG A 1 103 ? 8.325 -8.423 13.874 1.00 81.75 103 ARG A N 1
ATOM 840 C CA . ARG A 1 103 ? 8.775 -7.193 14.543 1.00 81.75 103 ARG A CA 1
ATOM 841 C C . ARG A 1 103 ? 10.016 -6.599 13.874 1.00 81.75 103 ARG A C 1
ATOM 843 O O . ARG A 1 103 ? 10.025 -5.414 13.548 1.00 81.75 103 ARG A O 1
ATOM 850 N N . ARG A 1 104 ? 11.033 -7.424 13.592 1.00 85.19 104 ARG A N 1
ATOM 851 C CA . ARG A 1 104 ? 12.242 -6.981 12.871 1.00 85.19 104 ARG A CA 1
ATOM 852 C C . ARG A 1 104 ? 11.909 -6.433 11.488 1.00 85.19 104 ARG A C 1
ATOM 854 O O . ARG A 1 104 ? 12.488 -5.441 11.060 1.00 85.19 104 ARG A O 1
ATOM 861 N N . PHE A 1 105 ? 10.969 -7.058 10.783 1.00 84.50 105 PHE A N 1
ATOM 862 C CA . PHE A 1 105 ? 10.536 -6.587 9.474 1.00 84.50 105 PHE A CA 1
ATOM 863 C C . PHE A 1 105 ? 9.861 -5.211 9.544 1.00 84.50 105 PHE A C 1
ATOM 865 O O . PHE A 1 105 ? 10.177 -4.336 8.740 1.00 84.50 105 PHE A O 1
ATOM 872 N N . GLN A 1 106 ? 8.981 -4.987 10.523 1.00 83.38 106 GLN A N 1
ATOM 873 C CA . GLN A 1 106 ? 8.362 -3.677 10.748 1.00 83.38 106 GLN A CA 1
ATOM 874 C C . GLN A 1 106 ? 9.397 -2.591 11.068 1.00 83.38 106 GLN A C 1
ATOM 876 O O . GLN A 1 106 ? 9.315 -1.494 10.514 1.00 83.38 106 GLN A O 1
ATOM 881 N N . GLU A 1 107 ? 10.374 -2.902 11.926 1.00 87.31 107 GLU A N 1
ATOM 882 C CA . GLU A 1 107 ? 11.479 -2.000 12.273 1.00 87.31 107 GLU A CA 1
ATOM 883 C C . GLU A 1 107 ? 12.292 -1.623 11.023 1.00 87.31 107 GLU A C 1
ATOM 885 O O . GLU A 1 107 ? 12.418 -0.438 10.714 1.00 87.31 107 GLU A O 1
ATOM 890 N N . MET A 1 108 ? 12.723 -2.611 10.228 1.00 86.88 108 MET A N 1
ATOM 891 C CA . MET A 1 108 ? 13.470 -2.373 8.983 1.00 86.88 108 MET A CA 1
ATOM 892 C C . MET A 1 108 ? 12.697 -1.512 7.981 1.00 86.88 108 MET A C 1
ATOM 894 O O . MET A 1 108 ? 13.269 -0.644 7.324 1.00 86.88 108 MET A O 1
ATOM 898 N N . ILE A 1 109 ? 11.391 -1.742 7.834 1.00 84.38 109 ILE A N 1
ATOM 899 C CA . ILE A 1 109 ? 10.553 -0.961 6.921 1.00 84.38 109 ILE A CA 1
ATOM 900 C C . ILE A 1 109 ? 10.422 0.484 7.396 1.00 84.38 109 ILE A C 1
ATOM 902 O O . ILE A 1 109 ? 10.474 1.404 6.578 1.00 84.38 109 ILE A O 1
ATOM 906 N N . LYS A 1 110 ? 10.253 0.700 8.702 1.00 84.25 110 LYS A N 1
ATOM 907 C CA . LYS A 1 110 ? 10.165 2.045 9.270 1.00 84.25 110 LYS A CA 1
ATOM 908 C C . LYS A 1 110 ? 11.461 2.821 9.034 1.00 84.25 110 LYS A C 1
ATOM 910 O O . LYS A 1 110 ? 11.404 3.930 8.506 1.00 84.25 110 LYS A O 1
ATOM 915 N N . GLU A 1 111 ? 12.607 2.208 9.323 1.00 85.75 111 GLU A N 1
ATOM 916 C CA . GLU A 1 111 ? 13.927 2.788 9.045 1.00 85.75 111 GLU A CA 1
ATOM 917 C C . GLU A 1 111 ? 14.115 3.074 7.550 1.00 85.75 111 GLU A C 1
ATOM 919 O O . GLU A 1 111 ? 14.579 4.149 7.172 1.00 85.75 111 GLU A O 1
ATOM 924 N N . LEU A 1 112 ? 13.694 2.152 6.677 1.00 83.06 112 LEU A N 1
ATOM 925 C CA . LEU A 1 112 ? 13.752 2.338 5.228 1.00 83.06 112 LEU A CA 1
ATOM 926 C C . LEU A 1 112 ? 12.966 3.578 4.781 1.00 83.06 112 LEU A C 1
ATOM 928 O O . LEU A 1 112 ? 13.469 4.345 3.961 1.00 83.06 112 LEU A O 1
ATOM 932 N N . PHE A 1 113 ? 11.755 3.791 5.304 1.00 79.81 113 PHE A N 1
ATOM 933 C CA . PHE A 1 113 ? 10.951 4.973 4.982 1.00 79.81 113 PHE A CA 1
ATOM 934 C C . PHE A 1 113 ? 11.567 6.265 5.525 1.00 79.81 113 PHE A C 1
ATOM 936 O O . PHE A 1 113 ? 11.573 7.272 4.818 1.00 79.81 113 PHE A O 1
ATOM 943 N N . GLU A 1 114 ? 12.110 6.248 6.743 1.00 83.06 114 GLU A N 1
ATOM 944 C CA . GLU A 1 114 ? 12.805 7.402 7.324 1.00 83.06 114 GLU A CA 1
ATOM 945 C C . GLU A 1 114 ? 14.031 7.788 6.483 1.00 83.06 114 GLU A C 1
ATOM 947 O O . GLU A 1 114 ? 14.193 8.952 6.107 1.00 83.06 114 GLU A O 1
ATOM 952 N N . LEU A 1 115 ? 14.835 6.798 6.088 1.00 77.00 115 LEU A N 1
ATOM 953 C CA . LEU A 1 115 ? 16.001 6.996 5.232 1.00 77.00 115 LEU A CA 1
ATOM 954 C C . LEU A 1 115 ? 15.623 7.427 3.808 1.00 77.00 115 LEU A C 1
ATOM 956 O O . LEU A 1 115 ? 16.333 8.233 3.214 1.00 77.00 115 LEU A O 1
ATOM 960 N N . ALA A 1 116 ? 14.520 6.917 3.250 1.00 72.31 116 ALA A N 1
ATOM 961 C CA . ALA A 1 116 ? 14.056 7.280 1.910 1.00 72.31 116 ALA A CA 1
ATOM 962 C C . ALA A 1 116 ? 13.551 8.730 1.823 1.00 72.31 116 ALA A C 1
ATOM 964 O O . ALA A 1 116 ? 13.659 9.353 0.769 1.00 72.31 116 ALA A O 1
ATOM 965 N N . VAL A 1 117 ? 12.999 9.266 2.915 1.00 67.50 117 VAL A N 1
ATOM 966 C CA . VAL A 1 117 ? 12.568 10.670 3.002 1.00 67.50 117 VAL A CA 1
ATOM 967 C C . VAL A 1 117 ? 13.742 11.590 3.355 1.00 67.50 117 VAL A C 1
ATOM 969 O O . VAL A 1 117 ? 13.743 12.764 2.977 1.00 67.50 117 VAL A O 1
ATOM 972 N N . SER A 1 118 ? 14.769 11.073 4.036 1.00 67.62 118 SER A N 1
ATOM 973 C CA . SER A 1 118 ? 16.000 11.820 4.288 1.00 67.62 118 SER A CA 1
ATOM 974 C C . SER A 1 118 ? 16.783 12.036 2.984 1.00 67.62 118 SER A C 1
ATOM 976 O O . SER A 1 118 ? 17.186 11.093 2.307 1.00 67.62 118 SER A O 1
ATOM 978 N N . SER A 1 119 ? 17.004 13.294 2.605 1.00 62.88 119 SER A N 1
ATOM 979 C CA . SER A 1 119 ? 17.898 13.624 1.490 1.00 62.88 119 SER A CA 1
ATOM 980 C C . SER A 1 119 ? 19.345 13.431 1.933 1.00 62.88 119 SER A C 1
ATOM 982 O O . SER A 1 119 ? 19.812 14.157 2.809 1.00 62.88 119 SER A O 1
ATOM 984 N N . TYR A 1 120 ? 20.064 12.474 1.340 1.00 66.31 120 TYR A N 1
ATOM 985 C CA . TYR A 1 120 ? 21.498 12.318 1.579 1.00 66.31 120 TYR A CA 1
ATOM 986 C C . TYR A 1 120 ? 22.260 13.392 0.785 1.00 66.31 120 TYR A C 1
ATOM 988 O O . TYR A 1 120 ? 22.196 13.390 -0.444 1.00 66.31 120 TYR A O 1
ATOM 996 N N . PRO A 1 121 ? 22.996 14.317 1.430 1.00 65.81 121 PRO A N 1
ATOM 997 C CA . PRO A 1 121 ? 23.680 15.400 0.718 1.00 65.81 121 PRO A CA 1
ATOM 998 C C . PRO A 1 121 ? 24.676 14.913 -0.346 1.00 65.81 121 PRO A C 1
ATOM 1000 O O . PRO A 1 121 ? 24.834 15.570 -1.372 1.00 65.81 121 PRO A O 1
ATOM 1003 N N . GLY A 1 122 ? 25.299 13.744 -0.150 1.00 66.25 122 GLY A N 1
ATOM 1004 C CA . GLY A 1 122 ? 26.195 13.123 -1.135 1.00 66.25 122 GLY A CA 1
ATOM 1005 C C . GLY A 1 122 ? 25.503 12.598 -2.401 1.00 66.25 122 GLY A C 1
ATOM 1006 O O . GLY A 1 122 ? 26.178 12.358 -3.402 1.00 66.25 122 GLY A O 1
ATOM 1007 N N . ASP A 1 123 ? 24.168 12.480 -2.402 1.00 66.56 123 ASP A N 1
ATOM 1008 C CA . ASP A 1 123 ? 23.392 12.191 -3.616 1.00 66.56 123 ASP A CA 1
ATOM 1009 C C . ASP A 1 123 ? 23.276 13.444 -4.517 1.00 66.56 123 ASP A C 1
ATOM 1011 O O . ASP A 1 123 ? 23.054 13.317 -5.719 1.00 66.56 123 ASP A O 1
ATOM 1015 N N . PHE A 1 124 ? 23.486 14.650 -3.967 1.00 67.25 124 PHE A N 1
ATOM 1016 C CA . PHE A 1 124 ? 23.455 15.928 -4.700 1.00 67.25 124 PHE A CA 1
ATOM 1017 C C . PHE A 1 124 ?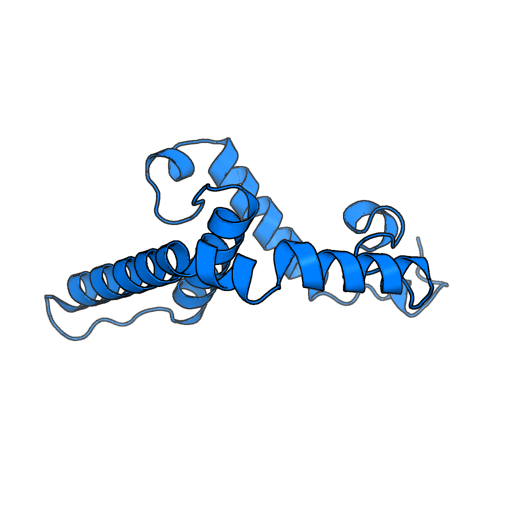 24.844 16.535 -4.918 1.00 67.25 124 PHE A C 1
ATOM 1019 O O . PHE A 1 124 ? 25.068 17.244 -5.898 1.00 67.25 124 PHE A O 1
ATOM 1026 N N . LEU A 1 125 ? 25.777 16.274 -4.000 1.00 74.56 125 LEU A N 1
ATOM 1027 C CA . LEU A 1 125 ? 27.129 16.820 -4.004 1.00 74.56 125 LEU A CA 1
ATOM 1028 C C . LEU A 1 125 ? 28.145 15.671 -4.042 1.00 74.56 125 LEU A C 1
ATOM 1030 O O . LEU A 1 125 ? 28.437 15.089 -2.997 1.00 74.56 125 LEU A O 1
ATOM 1034 N N . PRO A 1 126 ? 28.740 15.369 -5.212 1.00 73.25 126 PRO A N 1
ATOM 1035 C CA . PRO A 1 126 ? 29.688 14.261 -5.363 1.00 73.25 126 PRO A CA 1
ATOM 1036 C C . PRO A 1 126 ? 30.887 14.329 -4.407 1.00 73.25 126 PRO A C 1
ATOM 1038 O O . PRO A 1 126 ? 31.408 13.304 -3.992 1.00 73.25 126 PRO A O 1
ATOM 1041 N N . ILE A 1 127 ? 31.293 15.536 -4.002 1.00 80.88 127 ILE A N 1
ATOM 1042 C CA . ILE A 1 127 ? 32.373 15.773 -3.029 1.00 80.88 127 ILE A CA 1
ATOM 1043 C C . ILE A 1 127 ? 32.056 15.296 -1.601 1.00 80.88 127 ILE A C 1
ATOM 1045 O O . ILE A 1 127 ? 32.965 15.194 -0.785 1.00 80.88 127 ILE A O 1
ATOM 1049 N N . LEU A 1 128 ? 30.784 15.024 -1.289 1.00 74.12 128 LEU A N 1
ATOM 1050 C CA . LEU A 1 128 ? 30.332 14.506 0.007 1.00 74.12 128 LEU A CA 1
ATOM 1051 C C . LEU A 1 128 ? 30.092 12.987 -0.019 1.00 74.12 128 LEU A C 1
ATOM 1053 O O . LEU A 1 128 ? 29.568 12.442 0.951 1.00 74.12 128 LEU A O 1
ATOM 1057 N N . GLN A 1 129 ? 30.449 12.305 -1.114 1.00 65.38 129 GLN A N 1
ATOM 1058 C CA . GLN A 1 129 ? 30.437 10.843 -1.195 1.00 65.38 129 GLN A CA 1
ATOM 1059 C C . GLN A 1 129 ? 31.663 10.288 -0.454 1.00 65.38 129 GLN A C 1
ATOM 1061 O O . GLN A 1 129 ? 32.698 10.030 -1.066 1.00 65.38 129 GLN A O 1
ATOM 1066 N N . LEU A 1 130 ? 31.553 10.170 0.872 1.00 59.28 130 LEU A N 1
ATOM 1067 C CA . LEU A 1 130 ? 32.492 9.433 1.728 1.00 59.28 130 LEU A CA 1
ATOM 1068 C C . LEU A 1 130 ? 32.099 7.954 1.809 1.00 59.28 130 LEU A C 1
ATOM 1070 O O . LEU A 1 130 ? 30.891 7.674 1.991 1.00 59.28 130 LEU A O 1
#

Organism: Gossypium gossypioides (NCBI:txid34282)

InterPro domains:
  IPR001128 Cytochrome P450 [PF00067] (17-126)
  IPR036396 Cytochrome P450 superfamily [G3DSA:1.10.630.10] (1-130)
  IPR036396 Cytochrome P450 superfamily [SSF48264] (5-129)
  IPR050651 Plant Cytochrome P450 Monooxygenase [PTHR47947] (2-129)

Secondary structure (DSSP, 8-state):
-TTTTTTTTTSTTTSPTTHHHHHHHHHHHHHTSSHHHHHHTHHHHHHHHHHHHHHHHHHTTTS-----HHHHHHHHHHHHHHHHHTS---SS-HHHHTSHHHHHHHHHHHHHHHHHHS--HHHH-GGG--

pLDDT: mean 85.39, std 9.87, range [59.28, 96.88]

Solvent-accessible surface area (backbone atoms only — not comparable to full-atom values): 7541 Å² total; per-residue (Å²): 108,44,58,76,79,22,62,63,30,66,36,81,92,53,29,65,91,49,71,68,38,53,50,47,51,51,50,44,42,63,72,57,64,21,71,68,49,48,57,73,44,42,61,56,50,52,49,54,52,51,50,52,52,49,51,53,51,60,64,34,66,94,44,95,60,92,75,67,63,69,60,56,55,50,50,52,53,47,33,44,50,36,35,70,75,74,69,44,58,55,69,99,31,74,76,26,57,76,28,73,65,31,50,52,50,52,52,53,51,51,53,49,52,54,55,70,70,49,82,57,66,36,83,78,35,72,92,57,63,124

Radius of gyration: 18.64 Å; Cα contacts (8 Å, |Δi|>4): 78; chains: 1; bounding box: 51×32×46 Å

Mean predicted aligned error: 7.01 Å

Sequence (130 aa):
MGKYVGYNYTTLGLAPYGDHWRNLRRLSTIEIFSSTRLNMSLDIRRDEVSRLLRLLYQVSADGFAKVERKSLFSELTFNIIMRMMVGKRYFDDEATQNSDEGRRFQEMIKELFELAVSSYPGDFLPILQL

Nearest PDB structures (foldseek):
  6vby-assembly1_A  TM=7.827E-01  e=3.012E-01  Sorghum bicolor
  3k9v-assembly1_A  TM=7.236E-01  e=3.659E+00  Rattus norvegicus

Foldseek 3Di:
DCVPPVVVQQDLVRNDDDPSNVVNVVCCCVPQVDPVLVVVLPVVLVVLVVVLVVVVCVQCVVHDDDDDVVVSVVQSVVQSVCCSPPVDRLPPDPVNVPDPVSVVVVVVVVVVVVVVPDDDVCVVPVVPPD